Protein AF-A0A642B316-F1 (afdb_monomer_lite)

Radius of gyration: 13.25 Å; chains: 1; bounding box: 40×30×28 Å

Structure (mmCIF, N/CA/C/O backbone):
data_AF-A0A642B316-F1
#
_entry.id   AF-A0A642B316-F1
#
loop_
_atom_site.group_PDB
_atom_site.id
_atom_site.type_symbol
_atom_site.label_atom_id
_atom_site.label_alt_id
_atom_site.label_comp_id
_atom_site.label_asym_id
_atom_site.label_entity_id
_atom_site.label_seq_id
_atom_site.pdbx_PDB_ins_code
_atom_site.Cartn_x
_atom_site.Cartn_y
_atom_site.Cartn_z
_atom_site.occupancy
_atom_site.B_iso_or_equiv
_atom_site.auth_seq_id
_atom_site.auth_comp_id
_atom_site.auth_asym_id
_atom_site.auth_atom_id
_atom_site.pdbx_PDB_model_num
ATOM 1 N N . ASP A 1 1 ? 0.270 -5.176 2.995 1.00 89.50 1 ASP A N 1
ATOM 2 C CA . ASP A 1 1 ? 0.461 -5.878 1.710 1.00 89.50 1 ASP A CA 1
ATOM 3 C C . ASP A 1 1 ? -0.349 -5.191 0.642 1.00 89.50 1 ASP A C 1
ATOM 5 O O . ASP A 1 1 ? -1.432 -4.711 0.947 1.00 89.50 1 ASP A O 1
ATOM 9 N N . ILE A 1 2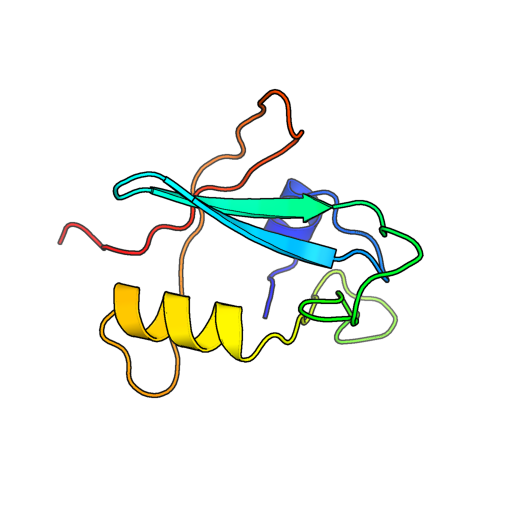 ? 0.203 -5.123 -0.563 1.00 89.50 2 ILE A N 1
ATOM 10 C CA . ILE A 1 2 ? -0.368 -4.449 -1.727 1.00 89.50 2 ILE A CA 1
ATOM 11 C C . ILE A 1 2 ? -0.553 -5.519 -2.804 1.00 89.50 2 ILE A C 1
ATOM 13 O O . ILE A 1 2 ? 0.376 -6.279 -3.105 1.00 89.50 2 ILE A O 1
ATOM 17 N N . SER A 1 3 ? -1.768 -5.638 -3.332 1.00 91.19 3 SER A N 1
ATOM 18 C CA . SER A 1 3 ? -2.060 -6.578 -4.413 1.00 91.19 3 SER A CA 1
ATOM 19 C C . SER A 1 3 ? -1.475 -6.083 -5.740 1.00 91.19 3 SER A C 1
ATOM 21 O O . SER A 1 3 ? -1.183 -4.901 -5.895 1.00 91.19 3 SER A O 1
ATOM 23 N N . ALA A 1 4 ? -1.318 -6.996 -6.701 1.00 90.00 4 ALA A N 1
ATOM 24 C CA . ALA A 1 4 ? -0.785 -6.674 -8.023 1.00 90.00 4 ALA A CA 1
ATOM 25 C C . ALA A 1 4 ? -1.597 -5.598 -8.758 1.00 90.00 4 ALA A C 1
ATOM 27 O O . ALA A 1 4 ? -0.992 -4.696 -9.322 1.00 90.00 4 ALA A O 1
ATOM 28 N N . GLY A 1 5 ? -2.933 -5.661 -8.688 1.00 89.44 5 GLY A N 1
ATOM 29 C CA . GLY A 1 5 ? -3.804 -4.650 -9.298 1.00 89.44 5 GLY A CA 1
ATOM 30 C C . GLY A 1 5 ? -3.602 -3.268 -8.679 1.00 89.44 5 GLY A C 1
ATOM 31 O O . GLY A 1 5 ? -3.313 -2.324 -9.390 1.00 89.44 5 GLY A O 1
ATOM 32 N N . VAL A 1 6 ? -3.591 -3.171 -7.343 1.00 90.12 6 VAL A N 1
ATOM 33 C CA . VAL A 1 6 ? -3.337 -1.897 -6.640 1.00 90.12 6 VAL A CA 1
ATOM 34 C C . VAL A 1 6 ? -1.960 -1.324 -6.991 1.00 90.12 6 VAL A C 1
ATOM 36 O O . VAL A 1 6 ? -1.803 -0.113 -7.124 1.00 90.12 6 VAL A O 1
ATOM 39 N N . ALA A 1 7 ? -0.947 -2.184 -7.126 1.00 89.38 7 ALA A N 1
ATOM 40 C CA . ALA A 1 7 ? 0.397 -1.759 -7.503 1.00 89.38 7 ALA A CA 1
ATOM 41 C C . ALA A 1 7 ? 0.478 -1.276 -8.957 1.00 89.38 7 ALA A C 1
ATOM 43 O O . ALA A 1 7 ? 1.181 -0.309 -9.229 1.00 89.38 7 ALA A O 1
ATOM 44 N N . GLU A 1 8 ? -0.229 -1.934 -9.874 1.00 89.94 8 GLU A N 1
ATOM 45 C CA . GLU A 1 8 ? -0.346 -1.524 -11.275 1.00 89.94 8 GLU A CA 1
ATOM 46 C C . GLU A 1 8 ? -1.107 -0.204 -11.404 1.00 89.94 8 GLU A C 1
ATOM 48 O O . GLU A 1 8 ? -0.627 0.722 -12.058 1.00 89.94 8 GLU A O 1
ATOM 53 N N . ASP A 1 9 ? -2.226 -0.080 -10.692 1.00 89.69 9 ASP A N 1
ATOM 54 C CA . ASP A 1 9 ? -3.015 1.138 -10.636 1.00 89.69 9 ASP A CA 1
ATOM 55 C C . ASP A 1 9 ? -2.163 2.299 -10.134 1.00 89.69 9 ASP A C 1
ATOM 57 O O . ASP A 1 9 ? -2.062 3.306 -10.818 1.00 89.69 9 ASP A O 1
ATOM 61 N N . LEU A 1 10 ? -1.455 2.168 -9.015 1.00 85.75 10 LEU A N 1
ATOM 62 C CA . LEU A 1 10 ? -0.582 3.240 -8.518 1.00 85.75 10 LEU A CA 1
ATOM 63 C C . LEU A 1 10 ? 0.758 3.366 -9.253 1.00 85.75 10 LEU A C 1
ATOM 65 O O . LEU A 1 10 ? 1.547 4.236 -8.895 1.00 85.75 10 LEU A O 1
ATOM 69 N N . GLN A 1 11 ? 1.026 2.520 -10.253 1.00 86.81 11 GLN A N 1
ATOM 70 C CA . GLN A 1 11 ? 2.304 2.456 -10.972 1.00 86.81 11 GLN A CA 1
ATOM 71 C C . GLN A 1 11 ? 3.515 2.326 -10.031 1.00 86.81 11 GLN A C 1
ATOM 73 O O . GLN A 1 11 ? 4.576 2.900 -10.267 1.00 86.81 11 GLN A O 1
ATOM 78 N N . VAL A 1 12 ? 3.350 1.559 -8.952 1.00 84.38 12 VAL A N 1
ATOM 79 C CA . VAL A 1 12 ? 4.335 1.467 -7.873 1.00 84.38 12 VAL A CA 1
ATOM 80 C C . VAL A 1 12 ? 5.617 0.807 -8.362 1.00 84.38 12 VAL A C 1
ATOM 82 O O . VAL A 1 12 ? 5.612 -0.326 -8.851 1.00 84.38 12 VAL A O 1
ATOM 85 N N . ALA A 1 13 ? 6.744 1.472 -8.131 1.00 82.50 13 ALA A N 1
ATOM 86 C CA . ALA A 1 13 ? 8.067 0.945 -8.416 1.00 82.50 13 ALA A CA 1
ATOM 87 C C . ALA A 1 13 ? 8.808 0.488 -7.148 1.00 82.50 13 ALA A C 1
ATOM 89 O O . ALA A 1 13 ? 8.576 0.922 -6.016 1.00 82.50 13 ALA A O 1
ATOM 90 N N . ARG A 1 14 ? 9.774 -0.419 -7.339 1.00 81.62 14 ARG A N 1
ATOM 91 C CA . ARG A 1 14 ? 10.648 -0.882 -6.254 1.00 81.62 14 ARG A CA 1
ATOM 92 C C . ARG A 1 14 ? 11.409 0.299 -5.643 1.00 81.62 14 ARG A C 1
ATOM 94 O O . ARG A 1 14 ? 12.134 0.996 -6.344 1.00 81.62 14 ARG A O 1
ATOM 101 N N . GLY A 1 15 ? 11.355 0.416 -4.316 1.00 77.25 15 GLY A N 1
ATOM 102 C CA . GLY A 1 15 ? 12.076 1.452 -3.574 1.00 77.25 15 GLY A CA 1
ATOM 103 C C . GLY A 1 15 ? 11.348 2.793 -3.491 1.00 77.25 15 GLY A C 1
ATOM 104 O O . GLY A 1 15 ? 11.883 3.717 -2.878 1.00 77.25 15 GLY A O 1
ATOM 105 N N . GLU A 1 16 ? 10.140 2.898 -4.049 1.00 82.38 16 GLU A N 1
ATOM 106 C CA . GLU A 1 16 ? 9.247 4.021 -3.776 1.00 82.38 16 GLU A CA 1
ATOM 107 C C . GLU A 1 16 ? 8.711 3.983 -2.346 1.00 82.38 16 GLU A C 1
ATOM 109 O O . GLU A 1 16 ? 8.768 2.960 -1.654 1.00 82.38 16 GLU A O 1
ATOM 114 N N . VAL A 1 17 ? 8.201 5.126 -1.897 1.00 83.19 17 VAL A N 1
ATOM 115 C CA . VAL A 1 17 ? 7.554 5.268 -0.595 1.00 83.19 17 VAL A CA 1
ATOM 116 C C . VAL A 1 17 ? 6.067 5.464 -0.826 1.00 83.19 17 VAL A C 1
ATOM 118 O O . VAL A 1 17 ? 5.670 6.308 -1.625 1.00 83.19 17 VAL A O 1
ATOM 121 N N . LEU A 1 18 ? 5.250 4.689 -0.118 1.00 83.81 18 LEU A N 1
ATOM 122 C CA . LEU A 1 18 ? 3.807 4.894 -0.109 1.00 83.81 18 LEU A CA 1
ATOM 123 C C . LEU A 1 18 ? 3.386 5.749 1.067 1.00 83.81 18 LEU A C 1
ATOM 125 O O . LEU A 1 18 ? 3.947 5.666 2.160 1.00 83.81 18 LEU A O 1
ATOM 129 N N . GLU A 1 19 ? 2.325 6.506 0.858 1.00 82.38 19 GLU A N 1
ATOM 130 C CA . GLU A 1 19 ? 1.715 7.307 1.897 1.00 82.38 19 GLU A CA 1
ATOM 131 C C . GLU A 1 19 ? 0.211 7.222 1.877 1.00 82.38 19 GLU A C 1
ATOM 133 O O . GLU A 1 19 ? -0.396 6.965 0.843 1.00 82.38 19 GLU A O 1
ATOM 138 N N . ILE A 1 20 ? -0.360 7.469 3.050 1.00 80.69 20 ILE A N 1
ATOM 139 C CA . ILE A 1 20 ? -1.794 7.593 3.230 1.00 80.69 20 ILE A CA 1
ATOM 140 C C . ILE A 1 20 ? -2.065 9.065 3.497 1.00 80.69 20 ILE A C 1
ATOM 142 O O . ILE A 1 20 ? -1.581 9.615 4.492 1.00 80.69 20 ILE A O 1
ATOM 146 N N . LEU A 1 21 ? -2.774 9.695 2.571 1.00 80.19 21 LEU A N 1
ATOM 147 C CA . LEU A 1 21 ? -3.382 10.996 2.773 1.00 80.19 21 LEU A CA 1
ATOM 148 C C . LEU A 1 21 ? -4.683 10.767 3.541 1.00 80.19 21 LEU A C 1
ATOM 150 O O . LEU A 1 21 ? -5.451 9.882 3.183 1.00 80.19 21 LEU A O 1
ATOM 154 N N . ILE A 1 22 ? -4.886 11.507 4.627 1.00 73.00 22 ILE A N 1
ATOM 155 C CA . ILE A 1 22 ? -6.125 11.455 5.403 1.00 73.00 22 ILE A CA 1
ATOM 156 C C . ILE A 1 22 ? -6.689 12.868 5.396 1.00 73.00 22 ILE A C 1
ATOM 158 O O . ILE A 1 22 ? -6.094 13.766 5.996 1.00 73.00 22 ILE A O 1
ATOM 162 N N . GLU A 1 23 ? -7.810 13.056 4.711 1.00 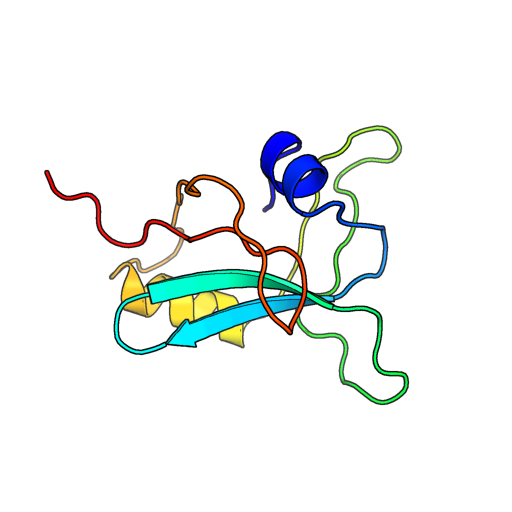75.38 23 GLU A N 1
ATOM 163 C CA . GLU A 1 23 ? -8.531 14.322 4.645 1.00 75.38 23 GLU A CA 1
ATOM 164 C C . GLU A 1 23 ? -9.960 14.101 5.131 1.00 75.38 23 GLU A C 1
ATOM 166 O O . GLU A 1 23 ? -10.731 13.366 4.529 1.00 75.38 23 GLU A O 1
ATOM 171 N N . GLN A 1 24 ? -10.314 14.743 6.248 1.00 73.44 24 GLN A N 1
ATOM 172 C CA . GLN A 1 24 ? -11.626 14.607 6.893 1.00 73.44 24 GLN A CA 1
ATOM 173 C C . GLN A 1 24 ? -11.991 13.142 7.206 1.00 73.44 24 GLN A C 1
ATOM 175 O O . GLN A 1 24 ? -11.551 12.622 8.230 1.00 73.44 24 GLN A O 1
ATOM 180 N N . GLU A 1 25 ? -12.791 12.502 6.349 1.00 70.50 25 GLU A N 1
ATOM 181 C CA . GLU A 1 25 ? -13.232 11.105 6.463 1.00 70.50 25 GLU A CA 1
ATOM 182 C C . GLU A 1 25 ? -12.702 10.207 5.333 1.00 70.50 25 GLU A C 1
ATOM 184 O O . GLU A 1 25 ? -13.011 9.015 5.294 1.00 70.50 25 GLU A O 1
ATOM 189 N N . GLU A 1 26 ? -11.904 10.758 4.421 1.00 77.94 26 GLU A N 1
ATOM 190 C CA . GLU A 1 26 ? -11.356 10.052 3.271 1.00 77.94 26 GLU A CA 1
ATOM 191 C C . GLU A 1 26 ? -9.889 9.695 3.513 1.00 77.94 26 GLU A C 1
ATOM 193 O O . GLU A 1 26 ? -9.112 10.440 4.119 1.00 77.94 26 GLU A O 1
ATOM 198 N N . CYS A 1 27 ? -9.521 8.493 3.079 1.00 81.88 27 CYS A N 1
ATOM 199 C CA . CYS A 1 27 ? -8.165 7.977 3.157 1.00 81.88 27 CYS A CA 1
ATOM 200 C C . CYS A 1 27 ? -7.724 7.602 1.747 1.00 81.88 27 CYS A C 1
ATOM 202 O O . CYS A 1 27 ? -8.319 6.704 1.168 1.00 81.88 27 CYS A O 1
ATOM 204 N N . ASP A 1 28 ? -6.654 8.193 1.228 1.00 82.31 28 ASP A N 1
ATOM 205 C CA . ASP A 1 28 ? -6.120 7.873 -0.098 1.00 82.31 28 ASP A CA 1
ATOM 206 C C . ASP A 1 28 ? -4.707 7.314 -0.006 1.00 82.31 28 ASP A C 1
ATOM 208 O O . ASP A 1 28 ? -3.848 7.847 0.699 1.00 82.31 28 ASP A O 1
ATOM 212 N N . LEU A 1 29 ? -4.437 6.250 -0.759 1.00 84.31 29 LEU A N 1
ATOM 213 C CA . LEU A 1 29 ? -3.099 5.708 -0.946 1.00 84.31 29 LEU A CA 1
ATOM 214 C C . LEU A 1 29 ? -2.414 6.408 -2.122 1.00 84.31 29 LEU A C 1
ATOM 216 O O . LEU A 1 29 ? -2.984 6.490 -3.208 1.00 84.31 29 LEU A O 1
ATOM 220 N N . LYS A 1 30 ? -1.166 6.847 -1.931 1.00 83.44 30 LYS A N 1
ATOM 221 C CA . LYS A 1 30 ? -0.364 7.473 -2.990 1.00 83.44 30 LYS A CA 1
ATOM 222 C C . LYS A 1 30 ? 1.090 7.027 -3.000 1.00 83.44 30 LYS A C 1
ATOM 224 O O . LYS A 1 30 ? 1.679 6.786 -1.943 1.00 83.44 30 LYS A O 1
ATOM 229 N N . GLY A 1 31 ? 1.677 6.965 -4.193 1.00 79.69 31 GLY A N 1
ATOM 230 C CA . GLY A 1 31 ? 3.118 6.811 -4.394 1.00 79.69 31 GLY A CA 1
ATOM 231 C C . GLY A 1 31 ? 3.848 8.145 -4.304 1.00 79.69 31 GLY A C 1
ATOM 232 O O . GLY A 1 31 ? 3.380 9.155 -4.822 1.00 79.69 31 GLY A O 1
ATOM 233 N N . ARG A 1 32 ? 5.008 8.168 -3.642 1.00 73.25 32 ARG A N 1
ATOM 234 C CA . ARG A 1 32 ? 5.949 9.292 -3.679 1.00 73.25 32 ARG A CA 1
ATOM 235 C C . ARG A 1 32 ? 7.316 8.831 -4.164 1.00 73.25 32 ARG A C 1
ATOM 237 O O . ARG A 1 32 ? 7.896 7.873 -3.640 1.00 73.25 32 ARG A O 1
ATOM 244 N N . LEU A 1 33 ? 7.868 9.599 -5.104 1.00 64.31 33 LEU A N 1
ATOM 245 C CA . LEU A 1 33 ? 9.271 9.489 -5.470 1.00 64.31 33 LEU A CA 1
ATOM 246 C C . LEU A 1 33 ? 10.131 9.875 -4.259 1.00 64.31 33 LEU A C 1
ATOM 248 O O . LEU A 1 33 ? 9.843 10.829 -3.534 1.00 64.31 33 LEU A O 1
ATOM 252 N N . ARG A 1 34 ? 11.187 9.099 -4.030 1.00 64.88 34 ARG A N 1
ATOM 253 C CA . ARG A 1 34 ? 12.084 9.196 -2.875 1.00 64.88 34 ARG A CA 1
ATOM 254 C C . ARG A 1 34 ? 12.525 10.640 -2.583 1.00 64.88 34 ARG A C 1
ATOM 256 O O . ARG A 1 34 ? 13.238 11.241 -3.381 1.00 64.88 34 ARG A O 1
ATOM 263 N N . SER A 1 35 ? 12.224 11.140 -1.381 1.00 51.12 35 SER A N 1
ATOM 264 C CA . SER A 1 35 ? 12.953 12.284 -0.818 1.00 51.12 35 SER A CA 1
ATOM 265 C C . SER A 1 35 ? 14.315 11.798 -0.300 1.00 51.12 35 SER A C 1
ATOM 267 O O . SER A 1 35 ? 14.356 10.821 0.456 1.00 51.12 35 SER A O 1
ATOM 269 N N . PRO A 1 36 ? 15.442 12.423 -0.689 1.00 52.16 36 PRO A N 1
ATOM 270 C CA . PRO A 1 36 ? 16.782 11.913 -0.392 1.00 52.16 36 PRO A CA 1
ATOM 271 C C . PRO A 1 36 ? 17.124 11.833 1.106 1.00 52.16 36 PRO A C 1
ATOM 273 O O . PRO A 1 36 ? 18.042 11.100 1.468 1.00 52.16 36 PRO A O 1
ATOM 276 N N . ASN A 1 37 ? 16.369 12.513 1.979 1.00 50.31 37 ASN A N 1
ATOM 277 C CA . ASN A 1 37 ? 16.763 12.758 3.372 1.00 50.31 37 ASN A CA 1
ATOM 278 C C . ASN A 1 37 ? 15.803 12.163 4.429 1.00 50.31 37 ASN A C 1
ATOM 280 O O . ASN A 1 37 ? 15.909 12.495 5.609 1.00 50.31 37 ASN A O 1
ATOM 284 N N . GLY A 1 38 ? 14.845 11.315 4.035 1.00 53.25 38 GLY A N 1
ATOM 285 C CA . GLY A 1 38 ? 13.829 10.761 4.941 1.00 53.25 38 GLY A CA 1
ATOM 286 C C . GLY A 1 38 ? 14.196 9.410 5.569 1.00 53.25 38 GLY A C 1
ATOM 287 O O . GLY A 1 38 ? 14.802 8.551 4.931 1.00 53.25 38 GLY A O 1
ATOM 288 N N . ARG A 1 39 ? 13.759 9.181 6.816 1.00 57.41 39 ARG A N 1
ATOM 289 C CA . ARG A 1 39 ? 13.700 7.844 7.437 1.00 57.41 39 ARG A CA 1
ATOM 290 C C . ARG A 1 39 ? 12.770 6.969 6.577 1.00 57.41 39 ARG A C 1
ATOM 292 O O . ARG A 1 39 ? 11.671 7.410 6.264 1.00 57.41 39 ARG A O 1
ATOM 299 N N . HIS A 1 40 ? 13.214 5.775 6.170 1.00 64.38 40 HIS A N 1
ATOM 300 C CA . HIS A 1 40 ? 12.548 4.894 5.187 1.00 64.38 40 HIS A CA 1
ATOM 301 C C . HIS A 1 40 ? 11.234 4.246 5.676 1.00 64.38 40 HIS A C 1
ATOM 303 O O . HIS A 1 40 ? 11.046 3.032 5.569 1.00 64.38 40 HIS A O 1
ATOM 309 N N . GLU A 1 41 ? 10.328 5.016 6.263 1.00 67.88 41 GLU A N 1
ATOM 310 C CA . GLU A 1 41 ? 9.006 4.510 6.602 1.00 67.88 41 GLU A CA 1
ATOM 311 C C . GLU A 1 41 ? 8.203 4.282 5.322 1.00 67.88 41 GLU A C 1
ATOM 313 O O . GLU A 1 41 ? 8.252 5.086 4.399 1.00 67.88 41 GLU A O 1
ATOM 318 N N . ALA A 1 42 ? 7.479 3.167 5.272 1.00 81.06 42 ALA A N 1
ATOM 319 C CA . ALA A 1 42 ? 6.606 2.802 4.163 1.00 81.06 42 ALA A CA 1
ATOM 320 C C . ALA A 1 42 ? 7.293 2.583 2.795 1.00 81.06 42 ALA A C 1
ATOM 322 O O . ALA A 1 42 ? 6.634 2.656 1.751 1.00 81.06 42 ALA A O 1
ATOM 323 N N . MET A 1 43 ? 8.583 2.233 2.786 1.00 86.12 43 MET A N 1
ATOM 324 C CA . MET A 1 43 ? 9.262 1.799 1.562 1.00 86.12 43 MET A CA 1
ATOM 325 C C . MET A 1 43 ? 8.630 0.523 0.994 1.00 86.12 43 MET A C 1
ATOM 327 O O . MET A 1 43 ? 8.292 -0.408 1.730 1.00 86.12 43 MET A O 1
ATOM 331 N N . VAL A 1 44 ? 8.508 0.485 -0.328 1.00 86.12 44 VAL A N 1
ATOM 332 C CA . VAL A 1 44 ? 7.943 -0.626 -1.078 1.00 86.12 44 VAL A CA 1
ATOM 333 C C . VAL A 1 44 ? 9.011 -1.650 -1.462 1.00 86.12 44 VAL A C 1
ATOM 335 O O . VAL A 1 44 ? 9.993 -1.349 -2.148 1.00 86.12 44 VAL A O 1
ATOM 338 N N . PHE A 1 45 ? 8.765 -2.901 -1.073 1.00 87.19 45 PHE A N 1
ATOM 339 C CA . PHE A 1 45 ? 9.585 -4.062 -1.391 1.00 87.19 45 PHE A CA 1
ATOM 340 C C . PHE A 1 45 ? 8.759 -5.106 -2.147 1.00 87.19 45 PHE A C 1
ATOM 342 O O . PHE A 1 45 ? 7.634 -5.407 -1.735 1.00 87.19 45 PHE A O 1
ATOM 349 N N . PRO A 1 46 ? 9.287 -5.695 -3.230 1.00 84.81 46 PRO A N 1
ATOM 350 C CA . PRO A 1 46 ? 8.603 -6.788 -3.901 1.00 84.81 46 PRO A CA 1
ATOM 351 C C . PRO A 1 46 ? 8.567 -8.015 -2.981 1.00 84.81 46 PRO A C 1
ATOM 353 O O . PRO A 1 46 ? 9.537 -8.323 -2.286 1.00 84.81 46 PRO A O 1
ATOM 356 N N . THR A 1 47 ? 7.437 -8.716 -2.957 1.00 86.94 47 THR A N 1
ATOM 357 C CA . THR A 1 47 ? 7.254 -9.912 -2.111 1.00 86.94 47 THR A CA 1
ATOM 358 C C . THR A 1 47 ? 7.921 -11.157 -2.700 1.00 86.94 47 THR A C 1
ATOM 360 O O . THR A 1 47 ? 8.214 -12.105 -1.975 1.00 86.94 47 THR A O 1
ATOM 363 N N . ASN A 1 48 ? 8.209 -11.150 -4.003 1.00 84.75 48 ASN A N 1
ATOM 364 C CA . ASN A 1 48 ? 8.975 -12.161 -4.726 1.00 84.75 48 ASN A CA 1
ATOM 365 C C . ASN A 1 48 ? 9.737 -11.504 -5.901 1.00 84.75 48 ASN A C 1
ATOM 367 O O . ASN A 1 48 ? 9.529 -10.337 -6.210 1.00 84.75 48 ASN A O 1
ATOM 371 N N . LYS A 1 49 ? 10.662 -12.223 -6.553 1.00 75.81 49 LYS A N 1
ATOM 372 C CA . LYS A 1 49 ? 11.531 -11.631 -7.596 1.00 75.81 49 LYS A CA 1
ATOM 373 C C . LYS A 1 49 ? 10.817 -11.279 -8.911 1.00 75.81 49 LYS A C 1
ATOM 375 O O . LYS A 1 49 ? 11.366 -10.488 -9.666 1.00 75.81 49 LYS A O 1
ATOM 380 N N . ALA A 1 50 ? 9.667 -11.889 -9.203 1.00 78.38 50 ALA A N 1
ATOM 381 C CA . ALA A 1 50 ? 9.038 -11.852 -10.531 1.00 78.38 50 ALA A CA 1
ATOM 382 C C . ALA A 1 50 ? 7.553 -11.441 -10.531 1.00 78.38 50 ALA A C 1
ATOM 384 O O . ALA A 1 50 ? 6.945 -11.367 -11.591 1.00 78.38 50 ALA A O 1
ATOM 385 N N . GLY A 1 51 ? 6.945 -11.220 -9.367 1.00 77.81 51 GLY A N 1
ATOM 386 C CA . GLY A 1 51 ? 5.538 -10.853 -9.235 1.00 77.81 51 GLY A CA 1
ATOM 387 C C . GLY A 1 51 ? 5.356 -9.377 -8.905 1.00 77.81 51 GLY A C 1
ATOM 388 O O . GLY A 1 51 ? 6.231 -8.742 -8.321 1.00 77.81 51 GLY A O 1
ATOM 389 N N . ASN A 1 52 ? 4.172 -8.857 -9.224 1.00 84.25 52 ASN A N 1
ATOM 390 C CA . ASN A 1 52 ? 3.802 -7.459 -8.988 1.00 84.25 52 ASN A CA 1
ATOM 391 C C . ASN A 1 52 ? 3.189 -7.224 -7.593 1.00 84.25 52 ASN A C 1
ATOM 393 O O . ASN A 1 52 ? 2.474 -6.258 -7.356 1.00 84.25 52 ASN A O 1
ATOM 397 N N . HIS A 1 53 ? 3.407 -8.151 -6.658 1.00 88.19 53 HIS A N 1
ATOM 398 C CA . HIS A 1 53 ? 2.914 -8.033 -5.292 1.00 88.19 53 HIS A CA 1
ATOM 399 C C . HIS A 1 53 ? 3.955 -7.347 -4.429 1.00 88.19 53 HIS A C 1
ATOM 401 O O . HIS A 1 53 ? 5.097 -7.811 -4.327 1.00 88.19 53 HIS A O 1
ATOM 407 N N . PHE A 1 54 ? 3.530 -6.311 -3.723 1.00 89.44 54 PHE A N 1
ATOM 408 C CA . PHE A 1 54 ? 4.422 -5.506 -2.914 1.00 89.44 54 PHE A CA 1
ATOM 409 C C . PHE A 1 54 ? 4.056 -5.542 -1.437 1.00 89.44 54 PHE A C 1
ATOM 411 O O . PHE A 1 54 ? 2.913 -5.758 -1.027 1.00 89.44 54 PHE A O 1
ATOM 418 N N . ARG A 1 55 ? 5.066 -5.308 -0.609 1.00 90.00 55 ARG A N 1
ATOM 419 C CA . ARG A 1 55 ? 4.922 -5.080 0.818 1.00 90.00 55 ARG A CA 1
ATOM 420 C C . ARG A 1 55 ? 5.563 -3.754 1.162 1.00 90.00 55 ARG A C 1
ATOM 422 O O . ARG A 1 55 ? 6.674 -3.458 0.743 1.00 90.00 55 ARG A O 1
ATOM 429 N N . THR A 1 56 ? 4.850 -2.999 1.977 1.00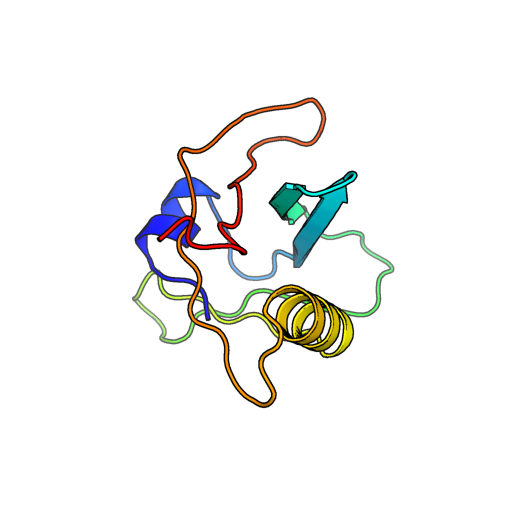 87.44 56 THR A N 1
ATOM 430 C CA . THR A 1 56 ? 5.354 -1.807 2.635 1.00 87.44 56 THR A CA 1
ATOM 431 C C . THR A 1 56 ? 5.217 -1.984 4.141 1.00 87.44 56 THR A C 1
ATOM 433 O O . THR A 1 56 ? 4.338 -2.720 4.604 1.00 87.44 56 THR A O 1
ATOM 436 N N . SER A 1 57 ? 6.101 -1.355 4.909 1.00 83.88 57 SER A N 1
ATOM 437 C CA . SER A 1 57 ? 6.074 -1.393 6.370 1.00 83.88 57 SER A CA 1
ATOM 438 C C . SER A 1 57 ? 6.190 0.012 6.949 1.00 83.88 57 SER A C 1
ATOM 440 O O . SER A 1 57 ? 7.219 0.674 6.807 1.00 83.88 57 SER A O 1
ATOM 442 N N . SER A 1 58 ? 5.149 0.448 7.652 1.00 85.12 58 SER A N 1
ATOM 443 C CA . SER A 1 58 ? 5.178 1.621 8.524 1.00 85.12 58 SER A CA 1
ATOM 444 C C . SER A 1 58 ? 4.301 1.337 9.735 1.00 85.12 58 SER A C 1
ATOM 446 O O . SER A 1 58 ? 3.110 1.065 9.586 1.00 85.12 58 SER A O 1
ATOM 448 N N . SER A 1 59 ? 4.892 1.378 10.931 1.00 85.62 59 SER A N 1
ATOM 449 C CA . SER A 1 59 ? 4.151 1.218 12.185 1.00 85.62 59 SER A CA 1
ATOM 450 C C . SER A 1 59 ? 3.109 2.321 12.338 1.00 85.62 59 SER A C 1
ATOM 452 O O . SER A 1 59 ? 1.967 2.032 12.671 1.00 85.62 59 SER A O 1
ATOM 454 N N . ARG A 1 60 ? 3.470 3.565 12.004 1.00 84.12 60 ARG A N 1
ATOM 455 C CA . ARG A 1 60 ? 2.573 4.722 12.056 1.00 84.12 60 ARG A CA 1
ATOM 456 C C . ARG A 1 60 ? 1.359 4.555 11.139 1.00 84.12 60 ARG A C 1
ATOM 458 O O . ARG A 1 60 ? 0.237 4.704 11.610 1.00 84.12 60 ARG A O 1
ATOM 465 N N . LEU A 1 61 ? 1.573 4.215 9.862 1.00 80.69 61 LEU A N 1
ATOM 466 C CA . LEU A 1 61 ? 0.469 4.008 8.913 1.00 80.69 61 LEU A CA 1
ATOM 467 C C . LEU A 1 61 ? -0.399 2.809 9.309 1.00 80.69 61 LEU A C 1
ATOM 469 O O . LEU A 1 61 ? -1.621 2.893 9.253 1.00 80.69 61 LEU A O 1
ATOM 473 N N . CYS A 1 62 ? 0.223 1.709 9.747 1.00 86.31 62 CYS A N 1
ATOM 474 C CA . CYS A 1 62 ? -0.503 0.523 10.194 1.00 86.31 62 CYS A CA 1
ATOM 475 C C . CYS A 1 62 ? -1.405 0.841 11.395 1.00 86.31 62 CYS A C 1
ATOM 477 O O . CYS A 1 62 ? -2.587 0.515 11.370 1.00 86.31 62 CYS A O 1
ATOM 479 N N . THR A 1 63 ? -0.877 1.532 12.411 1.00 86.19 63 THR A N 1
ATOM 480 C CA . THR A 1 63 ? -1.650 1.940 13.590 1.00 86.19 63 THR A CA 1
ATOM 481 C C . THR A 1 63 ? -2.813 2.856 13.216 1.00 86.19 63 THR A C 1
ATOM 483 O O . THR A 1 63 ? -3.923 2.610 13.676 1.00 86.19 63 THR A O 1
ATOM 486 N N . ALA A 1 64 ? -2.589 3.861 12.362 1.00 82.06 64 ALA A N 1
ATOM 487 C CA . ALA A 1 64 ? -3.645 4.782 11.933 1.00 82.06 64 ALA A CA 1
ATOM 488 C C . ALA A 1 64 ? -4.789 4.048 11.212 1.00 82.06 64 ALA A C 1
ATOM 490 O O . ALA A 1 64 ? -5.954 4.224 11.556 1.00 82.06 64 ALA A O 1
ATOM 491 N N . ILE A 1 65 ? -4.459 3.150 10.278 1.00 84.75 65 ILE A N 1
ATOM 492 C CA . ILE A 1 65 ? -5.460 2.354 9.559 1.00 84.75 65 ILE A CA 1
ATOM 493 C C . ILE A 1 65 ? -6.200 1.390 10.486 1.00 84.75 65 ILE A C 1
ATOM 495 O O . ILE A 1 65 ? -7.416 1.258 10.385 1.00 84.75 65 ILE A O 1
ATOM 499 N N . LEU A 1 66 ? -5.498 0.721 11.403 1.00 88.06 66 LEU A N 1
ATOM 500 C CA . LEU A 1 66 ? -6.139 -0.163 12.377 1.00 88.06 66 LEU A CA 1
ATOM 501 C C . LEU A 1 66 ? -7.113 0.604 13.283 1.00 88.06 66 LEU A C 1
ATOM 503 O O . LEU A 1 66 ? -8.203 0.101 13.548 1.00 88.06 66 LEU A O 1
ATOM 507 N N . GLN A 1 67 ? -6.757 1.821 13.705 1.00 85.12 67 GLN A N 1
ATOM 508 C CA . GLN A 1 67 ? -7.634 2.696 14.486 1.00 85.12 67 GLN A CA 1
ATOM 509 C C . GLN A 1 67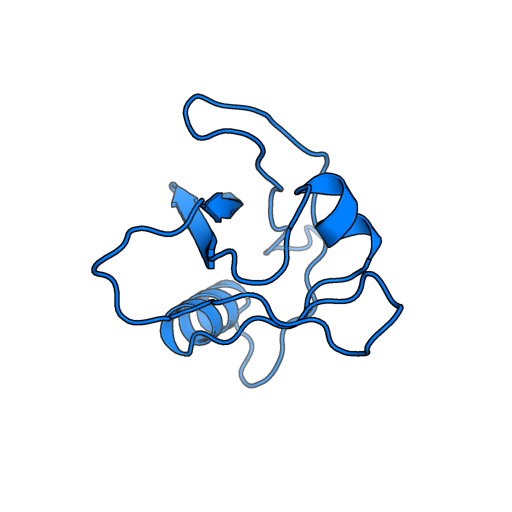 ? -8.881 3.107 13.698 1.00 85.12 67 GLN A C 1
ATOM 511 O O . GLN A 1 67 ? -9.988 2.923 14.205 1.00 85.12 67 GLN A O 1
ATOM 516 N N . GLU A 1 68 ? -8.716 3.576 12.458 1.00 82.25 68 GLU A N 1
ATOM 517 C CA . GLU A 1 68 ? -9.837 3.978 11.595 1.00 82.25 68 GLU A CA 1
ATOM 518 C C . GLU A 1 68 ? -10.789 2.802 11.325 1.00 82.25 68 GLU A C 1
ATOM 520 O O . GLU A 1 68 ? -12.007 2.916 11.438 1.00 82.25 68 GLU A O 1
ATOM 525 N N . CYS A 1 69 ? -10.228 1.615 11.079 1.00 83.62 69 CYS A N 1
ATOM 526 C CA . CYS A 1 69 ? -10.997 0.396 10.827 1.00 83.62 69 CYS A CA 1
ATOM 527 C C . CYS A 1 69 ? -11.532 -0.272 12.105 1.00 83.62 69 CYS A C 1
ATOM 529 O O . CYS A 1 69 ? -12.154 -1.332 12.017 1.00 83.62 69 CYS A O 1
ATOM 531 N N . LYS A 1 70 ? -11.242 0.279 13.294 1.00 86.25 70 LYS A N 1
ATOM 532 C CA . LYS A 1 70 ? -11.542 -0.327 14.606 1.00 86.25 70 LYS A CA 1
ATOM 533 C C . LYS A 1 70 ? -11.065 -1.787 14.718 1.00 86.25 70 LYS A C 1
ATOM 535 O O . LYS A 1 70 ? -11.717 -2.625 15.340 1.00 86.25 70 LYS A O 1
ATOM 540 N N . ALA A 1 71 ? -9.922 -2.096 14.112 1.00 87.12 71 ALA A N 1
ATOM 541 C CA . ALA A 1 71 ? -9.315 -3.421 14.083 1.00 87.12 71 ALA A CA 1
ATOM 542 C C . ALA A 1 71 ? -8.106 -3.495 15.029 1.00 87.12 71 ALA A C 1
ATOM 544 O O . ALA A 1 71 ? -7.379 -2.525 15.214 1.00 87.12 71 ALA A O 1
ATOM 545 N N . THR A 1 72 ? -7.849 -4.666 15.613 1.00 85.81 72 THR A N 1
ATOM 546 C CA . THR A 1 72 ? -6.790 -4.835 16.628 1.00 85.81 72 THR A CA 1
ATOM 547 C C . THR A 1 72 ? -5.480 -5.398 16.082 1.00 85.81 72 THR A C 1
ATOM 549 O O . THR A 1 72 ? -4.431 -5.184 16.682 1.00 85.81 72 THR A O 1
ATOM 552 N N . ALA A 1 73 ? -5.517 -6.121 14.959 1.00 88.25 73 ALA A N 1
ATOM 553 C CA . ALA A 1 73 ? -4.340 -6.827 14.438 1.00 88.25 73 ALA A CA 1
ATOM 554 C C . ALA A 1 73 ? -4.189 -6.762 12.914 1.00 88.25 73 ALA A C 1
ATOM 556 O O . ALA A 1 73 ? -3.074 -6.675 12.403 1.00 88.25 73 ALA A O 1
ATOM 557 N N . LYS A 1 74 ? -5.296 -6.835 12.166 1.00 88.88 74 LYS A N 1
ATOM 558 C CA . LYS A 1 74 ? -5.276 -6.863 10.701 1.00 88.88 74 LYS A CA 1
ATOM 559 C C . LYS A 1 74 ? -6.544 -6.238 10.138 1.00 88.88 74 LYS A C 1
ATOM 561 O O . LYS A 1 74 ? -7.635 -6.569 10.587 1.00 88.88 74 LYS A O 1
ATOM 566 N N . ALA A 1 75 ? -6.385 -5.424 9.100 1.00 87.81 75 ALA A N 1
ATOM 567 C CA . ALA A 1 75 ? -7.469 -4.943 8.253 1.00 87.81 75 ALA A CA 1
ATOM 568 C C . ALA A 1 75 ? -7.245 -5.430 6.812 1.00 87.81 75 ALA A C 1
ATOM 570 O O . ALA A 1 75 ? -6.106 -5.508 6.341 1.00 87.81 75 ALA A O 1
ATOM 571 N N . ARG A 1 76 ? -8.325 -5.801 6.119 1.00 89.56 76 ARG A N 1
ATOM 572 C CA . ARG A 1 76 ? -8.333 -6.040 4.669 1.00 89.56 76 ARG A CA 1
ATOM 573 C C . ARG A 1 76 ? -9.233 -4.983 4.057 1.00 89.56 76 ARG A C 1
ATOM 575 O O . ARG A 1 76 ? -10.415 -4.940 4.382 1.00 89.56 76 ARG A O 1
ATOM 582 N N . LEU A 1 77 ? -8.653 -4.150 3.210 1.00 89.25 77 LEU A N 1
ATOM 583 C CA . LEU A 1 77 ? -9.310 -2.971 2.672 1.00 89.25 77 LEU A CA 1
ATOM 584 C C . LEU A 1 77 ? -9.416 -3.103 1.162 1.00 89.25 77 LEU A C 1
ATOM 586 O O . LEU A 1 77 ? -8.482 -3.583 0.514 1.00 89.25 77 LEU A O 1
ATOM 590 N N . CYS A 1 78 ? -10.57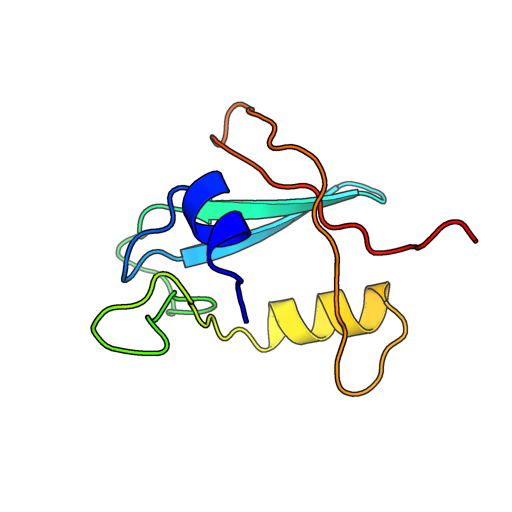0 -2.711 0.639 1.00 89.81 78 CYS A N 1
ATOM 591 C CA . CYS A 1 78 ? -10.752 -2.486 -0.783 1.00 89.81 78 CYS A CA 1
ATOM 592 C C . CYS A 1 78 ? -10.250 -1.085 -1.131 1.00 89.81 78 CYS A C 1
ATOM 594 O O . CYS A 1 78 ? -10.199 -0.203 -0.270 1.00 89.81 78 CYS A O 1
ATOM 596 N N . VAL A 1 79 ? -9.890 -0.905 -2.395 1.00 90.75 79 VAL A N 1
ATOM 597 C CA . VAL A 1 79 ? -9.640 0.417 -2.962 1.00 90.75 79 VAL A CA 1
ATOM 598 C C . VAL A 1 79 ? -10.754 0.768 -3.941 1.00 90.75 79 VAL A C 1
ATOM 600 O O . VAL A 1 79 ? -11.373 -0.137 -4.506 1.00 90.75 79 VAL A O 1
ATOM 603 N N . GLY A 1 80 ? -11.031 2.059 -4.087 1.00 90.31 80 GLY A N 1
ATOM 604 C CA . GLY A 1 80 ? -11.895 2.591 -5.135 1.00 90.31 80 GLY A CA 1
ATOM 605 C C . GLY A 1 80 ? -11.175 2.701 -6.479 1.00 90.31 80 GLY A C 1
ATOM 606 O O . GLY A 1 80 ? -10.056 2.215 -6.646 1.00 90.31 80 GLY A O 1
ATOM 607 N N . GLU A 1 81 ? -11.827 3.371 -7.426 1.00 90.44 81 GLU A N 1
ATOM 608 C CA . GLU A 1 81 ? -11.230 3.692 -8.723 1.00 90.44 81 GLU A CA 1
ATOM 609 C C . GLU A 1 81 ? -10.086 4.708 -8.565 1.00 90.44 81 GLU A C 1
ATOM 611 O O . GLU A 1 81 ? -10.183 5.606 -7.720 1.00 90.44 81 GLU A O 1
ATOM 616 N N . PRO A 1 82 ? -9.012 4.611 -9.369 1.00 90.25 82 PRO A N 1
ATOM 617 C CA . PRO A 1 82 ? -7.930 5.578 -9.316 1.00 90.25 82 PRO A CA 1
ATOM 618 C C . PRO A 1 82 ? -8.385 6.991 -9.679 1.00 90.25 82 PRO A C 1
ATOM 620 O O . PRO A 1 82 ? -9.087 7.199 -10.669 1.00 90.25 82 PRO A O 1
ATOM 623 N N . THR A 1 83 ? -7.908 7.970 -8.919 1.00 89.69 83 THR A N 1
ATOM 624 C CA . THR A 1 83 ? -8.115 9.398 -9.183 1.00 89.69 83 THR A CA 1
ATOM 625 C C . THR A 1 83 ? -6.770 10.096 -9.380 1.00 89.69 83 THR A C 1
ATOM 627 O O . THR A 1 83 ? -5.718 9.569 -9.016 1.00 89.69 83 THR A O 1
ATOM 630 N N . GLU A 1 84 ? -6.776 11.276 -9.995 1.00 87.81 84 GLU A N 1
ATOM 631 C CA . GLU A 1 84 ? -5.579 12.104 -10.152 1.00 87.81 84 GLU A CA 1
ATOM 632 C C . GLU A 1 84 ? -5.811 13.476 -9.525 1.00 87.81 84 GLU A C 1
ATOM 634 O O . GLU A 1 84 ? -6.874 14.077 -9.693 1.00 87.81 84 GLU A O 1
ATOM 639 N N . ASN A 1 85 ? -4.805 13.986 -8.818 1.00 80.38 85 ASN A N 1
ATOM 640 C CA . ASN A 1 85 ? -4.785 15.362 -8.336 1.00 80.38 85 ASN A CA 1
ATOM 641 C C . ASN A 1 85 ? -3.392 15.992 -8.495 1.00 80.38 85 ASN A C 1
ATOM 643 O O . ASN A 1 85 ? -2.508 15.444 -9.153 1.00 80.38 85 ASN A O 1
ATOM 647 N N . GLU A 1 86 ? -3.179 17.156 -7.878 1.00 79.38 86 GLU A N 1
ATOM 648 C CA . GLU A 1 86 ? -1.901 17.880 -7.919 1.00 79.38 86 GLU A CA 1
ATOM 649 C C . GLU A 1 86 ? -0.698 17.086 -7.365 1.00 79.38 86 GLU A C 1
ATOM 651 O O . GLU A 1 86 ? 0.449 17.412 -7.667 1.00 79.38 86 GLU A O 1
ATOM 656 N N . TYR A 1 87 ? -0.941 16.023 -6.591 1.00 70.94 87 TYR A N 1
ATOM 657 C CA . TYR A 1 87 ? 0.082 15.133 -6.039 1.00 70.94 87 TYR A CA 1
ATOM 658 C C . TYR A 1 87 ? 0.290 13.853 -6.862 1.00 70.94 87 TYR A C 1
ATOM 660 O O . TYR A 1 87 ? 1.118 13.026 -6.473 1.00 70.94 87 TYR A O 1
ATOM 668 N N . GLY A 1 88 ? -0.426 13.689 -7.977 1.00 80.56 88 GLY A N 1
ATOM 669 C CA . GLY A 1 88 ? -0.359 12.525 -8.856 1.00 80.56 88 GLY A CA 1
ATOM 670 C C . GLY A 1 88 ? -1.528 11.560 -8.668 1.00 80.56 88 GLY A C 1
ATOM 671 O O . GLY A 1 88 ? -2.632 11.959 -8.297 1.00 80.56 88 GLY A O 1
ATOM 672 N N . LYS A 1 89 ? -1.281 10.281 -8.966 1.00 87.44 89 LYS A N 1
ATOM 673 C CA . LYS A 1 89 ? -2.295 9.225 -8.921 1.00 87.44 89 LYS A CA 1
ATOM 674 C C . LYS A 1 89 ? -2.561 8.767 -7.486 1.00 87.44 89 LYS A C 1
ATOM 676 O O . LYS A 1 89 ? -1.628 8.478 -6.732 1.00 87.44 89 LYS A O 1
ATOM 681 N N . LEU A 1 90 ? -3.838 8.683 -7.141 1.00 89.56 90 LEU A N 1
ATOM 682 C CA . LEU A 1 90 ? -4.358 8.304 -5.836 1.00 89.56 90 LEU A CA 1
ATOM 683 C C . LEU A 1 90 ? -5.287 7.095 -5.963 1.00 89.56 90 LEU A C 1
ATOM 685 O O . LEU A 1 90 ? -5.938 6.901 -6.989 1.00 89.56 90 LEU A O 1
ATOM 689 N N . LEU A 1 91 ? -5.361 6.297 -4.901 1.00 91.19 91 LEU A N 1
ATOM 690 C CA . LEU A 1 91 ? -6.356 5.239 -4.744 1.00 91.19 91 LEU A CA 1
ATOM 691 C C . LEU A 1 91 ? -7.116 5.425 -3.427 1.00 91.19 91 LEU A C 1
ATOM 693 O O . LEU A 1 91 ? -6.509 5.230 -2.366 1.00 91.19 91 LEU A O 1
ATOM 697 N N . PRO A 1 92 ? -8.429 5.699 -3.471 1.00 90.31 92 PRO A N 1
ATOM 698 C CA . PRO A 1 92 ? -9.252 5.780 -2.273 1.00 90.31 92 PRO A CA 1
ATOM 699 C C . PRO A 1 92 ? -9.262 4.451 -1.527 1.00 90.31 92 PRO A C 1
ATOM 701 O O . PRO A 1 92 ? -9.512 3.399 -2.110 1.00 90.31 92 PRO A O 1
ATOM 704 N N . ILE A 1 93 ? -9.005 4.482 -0.227 1.00 89.69 93 ILE A N 1
ATOM 705 C CA . ILE A 1 93 ? -9.075 3.344 0.684 1.00 89.69 93 ILE A CA 1
ATOM 706 C C . ILE A 1 93 ? -10.476 3.309 1.292 1.00 89.69 93 ILE A C 1
ATOM 708 O O . ILE A 1 93 ? -10.879 4.207 2.028 1.00 89.69 93 ILE A O 1
ATOM 712 N N . ILE A 1 94 ? -11.202 2.220 1.057 1.00 87.75 94 ILE A N 1
ATOM 713 C CA . ILE A 1 94 ? -12.546 2.030 1.604 1.00 87.75 94 ILE A CA 1
ATOM 714 C C . ILE A 1 94 ? -12.417 1.482 3.032 1.00 87.75 94 ILE A C 1
ATOM 716 O O . ILE A 1 94 ? -12.234 0.279 3.237 1.00 87.75 94 ILE A O 1
ATOM 720 N N . THR A 1 95 ? -12.472 2.373 4.026 1.00 78.50 95 THR A N 1
ATOM 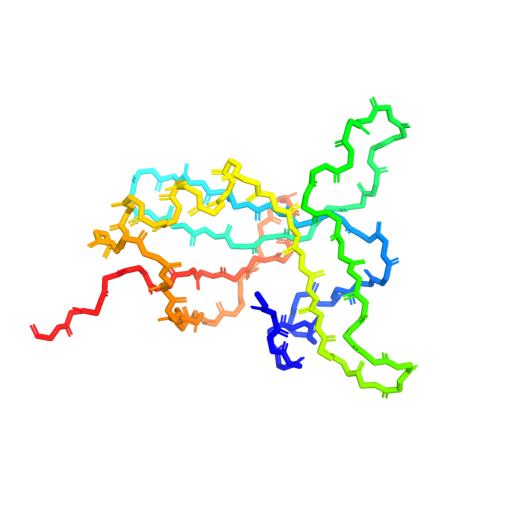721 C CA . THR A 1 95 ? -12.303 2.056 5.460 1.00 78.50 95 THR A CA 1
ATOM 722 C C . THR A 1 95 ? -13.606 1.687 6.172 1.00 78.50 95 THR A C 1
ATOM 724 O O . THR A 1 95 ? -13.578 0.959 7.166 1.00 78.50 95 THR A O 1
ATOM 727 N N . LYS A 1 96 ? -14.759 2.118 5.646 1.00 70.50 96 LYS A N 1
ATOM 728 C CA . LYS A 1 96 ? -16.097 1.770 6.143 1.00 70.50 96 LYS A CA 1
ATOM 729 C C . LYS A 1 96 ? -16.865 1.047 5.038 1.00 70.50 96 LYS A C 1
ATOM 731 O O . LYS A 1 96 ? -17.213 1.648 4.026 1.00 70.50 96 LYS A O 1
ATOM 736 N N . TYR A 1 97 ? -17.158 -0.238 5.232 1.00 55.31 97 TYR A N 1
ATOM 737 C CA . TYR A 1 97 ? -18.198 -0.887 4.438 1.00 55.31 97 TYR A CA 1
ATOM 738 C C . TYR A 1 97 ? -19.536 -0.332 4.927 1.00 55.31 97 TYR A C 1
ATOM 740 O O . TYR A 1 97 ? -19.935 -0.609 6.058 1.00 55.31 97 TYR A O 1
ATOM 748 N N . LEU A 1 98 ? -20.201 0.481 4.106 1.00 42.59 98 LEU A N 1
ATOM 749 C CA . LEU A 1 98 ? -21.628 0.739 4.270 1.00 42.59 98 LEU A CA 1
ATOM 750 C C . LEU A 1 98 ? -22.344 -0.590 3.978 1.00 42.59 98 LEU A C 1
ATOM 752 O O . LEU A 1 98 ? -22.570 -0.929 2.818 1.00 42.59 98 LEU A O 1
ATOM 756 N N . LEU A 1 99 ? -22.579 -1.382 5.026 1.00 35.03 99 LEU A N 1
ATOM 757 C CA . LEU A 1 99 ? -23.513 -2.509 5.030 1.00 35.03 99 LEU A CA 1
ATOM 758 C C . LEU A 1 99 ? -24.845 -2.039 5.608 1.00 35.03 99 LEU A C 1
ATOM 760 O O . LEU A 1 99 ? -24.805 -1.352 6.655 1.00 35.03 99 LEU A O 1
#

Organism: Bacteroides ovatus (NCBI:txid28116)

pLDDT: mean 80.89, std 11.3, range [35.03, 91.19]

Secondary structure (DSSP, 8-state):
-B-HHHHHHTT--TT-EEEEEEETTEEEEEEEPPPTTS--TTBEEESSSSSS-EEE--HHHHHHHHHHTT-SS----EE---EEETTEEEEEEE-S---

Foldseek 3Di:
DADLVRCVQQVDDAFWAWDWDDDDLWTKIHTDDDDPDDDRAFGWDAPDDPGSDIDTHHPVVVVVLCVLLVHDPDDDWDWDHWDQDPRGIIIITCSDDPD

Sequence (99 aa):
DISAGVAEDLQVARGEVLEILIEQEECDLKGRLRSPNGRHEAMVFPTNKAGNHFRTSSSRLCTAILQECKATAKARLCVGEPTENEYGKLLPIITKYLL